Protein AF-A0A098LN62-F1 (afdb_monomer_lite)

pLDDT: mean 88.39, std 12.73, range [49.31, 98.19]

Organism: NCBI:txid153721

Foldseek 3Di:
DDPVVVVVVVVVVVVVVVVCVVVVVVVCDVVVPDDDDDPCVPVDPQQDADPNDGSVCVVVVCVVVVVVVVVVVVVVVVVVVPD

Radius of gyration: 21.04 Å; chains: 1; bounding box: 42×26×63 Å

Secondary structure (DSSP, 8-state):
--HHHHHHHHHHHHHHHHHHHHHHHHHHHHHH-PPPPPGGGG--S----BTTBTTHHHHHTTHHHHHHHHHHHHHHHHHTT--

Structure (mmCIF, N/CA/C/O backbone):
data_AF-A0A098LN62-F1
#
_entry.id   AF-A0A098LN62-F1
#
loop_
_atom_site.group_PDB
_atom_site.id
_atom_site.type_symbol
_atom_site.label_atom_id
_atom_site.label_alt_id
_atom_site.label_comp_id
_atom_site.label_asym_id
_atom_site.label_entity_id
_atom_site.label_seq_id
_atom_site.pdbx_PDB_ins_code
_atom_site.Cartn_x
_atom_site.Cartn_y
_atom_site.Cartn_z
_atom_site.occupancy
_atom_site.B_iso_or_equiv
_atom_site.auth_seq_id
_atom_site.auth_comp_id
_atom_site.auth_asym_id
_atom_site.auth_atom_id
_atom_site.pdbx_PDB_model_num
ATOM 1 N N . MET A 1 1 ? -4.360 1.922 41.978 1.00 59.44 1 MET A N 1
ATOM 2 C CA . MET A 1 1 ? -4.351 2.211 40.524 1.00 59.44 1 MET A CA 1
ATOM 3 C C . MET A 1 1 ? -5.131 1.113 39.829 1.00 59.44 1 MET A C 1
ATOM 5 O O . MET A 1 1 ? -4.815 -0.050 40.026 1.00 59.44 1 MET A O 1
ATOM 9 N N . ASN A 1 2 ? -6.185 1.469 39.101 1.00 63.78 2 ASN A N 1
ATOM 10 C CA . ASN A 1 2 ? -7.192 0.516 38.629 1.00 63.78 2 ASN A CA 1
ATOM 11 C C . ASN A 1 2 ? -6.695 -0.153 37.334 1.00 63.78 2 ASN A C 1
ATOM 13 O O . ASN A 1 2 ? -6.034 0.510 36.536 1.00 63.78 2 ASN A O 1
ATOM 17 N N . HIS A 1 3 ? -7.019 -1.428 37.096 1.00 66.38 3 HIS A N 1
ATOM 18 C CA . HIS A 1 3 ? -6.588 -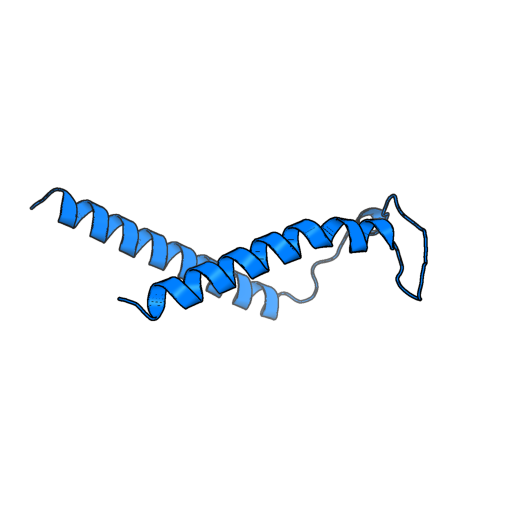2.192 35.907 1.00 66.38 3 HIS A CA 1
ATOM 19 C C . HIS A 1 3 ? -6.826 -1.434 34.578 1.00 66.38 3 HIS A C 1
ATOM 21 O O . HIS A 1 3 ? -5.955 -1.388 33.710 1.00 66.38 3 HIS A O 1
ATOM 27 N N . LEU A 1 4 ? -7.946 -0.708 34.487 1.00 72.38 4 LEU A N 1
ATOM 28 C CA . LEU A 1 4 ? -8.334 0.141 33.350 1.00 72.38 4 LEU A CA 1
ATOM 29 C C . LEU A 1 4 ? -7.360 1.307 33.063 1.00 72.38 4 LEU A C 1
ATOM 31 O O . LEU A 1 4 ? -7.223 1.753 31.925 1.00 72.38 4 LEU A O 1
ATOM 35 N N . SER A 1 5 ? -6.663 1.822 34.080 1.00 70.75 5 SER A N 1
ATOM 36 C CA . SER A 1 5 ? -5.682 2.909 33.926 1.00 70.75 5 SER A CA 1
ATOM 37 C C . SER A 1 5 ? -4.371 2.417 33.302 1.00 70.75 5 SER A C 1
ATOM 39 O O . SER A 1 5 ? -3.735 3.161 32.550 1.00 70.75 5 SER A O 1
ATOM 41 N N . LEU A 1 6 ? -3.974 1.174 33.588 1.00 74.81 6 LEU A N 1
ATOM 42 C CA . LEU A 1 6 ? -2.759 0.570 33.040 1.00 74.81 6 LEU A CA 1
ATOM 43 C C . LEU A 1 6 ? -2.938 0.207 31.563 1.00 74.81 6 LEU A C 1
ATOM 45 O O . LEU A 1 6 ? -2.052 0.479 30.751 1.00 74.81 6 LEU A O 1
ATOM 49 N N . GLU A 1 7 ? -4.103 -0.331 31.205 1.00 74.69 7 GLU A N 1
ATOM 50 C CA . GLU A 1 7 ? -4.445 -0.684 29.827 1.00 74.69 7 GLU A CA 1
ATOM 51 C C . GLU A 1 7 ? -4.492 0.553 28.916 1.00 74.69 7 GLU A C 1
ATOM 53 O O . GLU A 1 7 ? -3.829 0.591 27.880 1.00 74.69 7 GLU A O 1
ATOM 58 N N . ASN A 1 8 ? -5.158 1.627 29.352 1.00 77.75 8 ASN A N 1
ATOM 59 C CA . ASN A 1 8 ? -5.214 2.885 28.602 1.00 77.75 8 ASN A CA 1
ATOM 60 C C . ASN A 1 8 ? -3.832 3.520 28.401 1.00 77.75 8 ASN A C 1
ATOM 62 O O . ASN A 1 8 ? -3.521 4.020 27.315 1.00 77.75 8 ASN A O 1
ATOM 66 N N . LYS A 1 9 ? -2.970 3.472 29.425 1.00 78.88 9 LYS A N 1
ATOM 67 C CA . LYS A 1 9 ? -1.592 3.966 29.327 1.00 78.88 9 LYS A CA 1
ATOM 68 C C . LYS A 1 9 ? -0.789 3.150 28.309 1.00 78.88 9 LYS A C 1
ATOM 70 O O . LYS A 1 9 ? -0.130 3.737 27.451 1.00 78.88 9 LYS A O 1
ATOM 75 N N . LYS A 1 10 ? -0.889 1.817 28.349 1.00 81.75 10 LYS A N 1
ATOM 76 C CA . LYS A 1 10 ? -0.2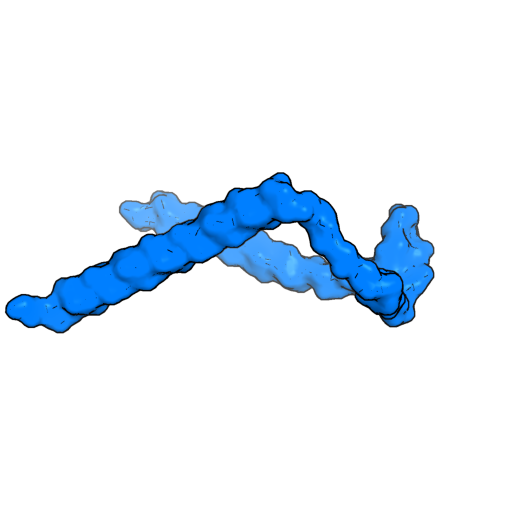40 0.910 27.388 1.00 81.75 10 LYS A CA 1
ATOM 77 C C . LYS A 1 10 ? -0.708 1.176 25.952 1.00 81.75 10 LYS A C 1
ATOM 79 O O . LYS A 1 10 ? 0.128 1.332 25.066 1.00 81.75 10 LYS A O 1
ATOM 84 N N . THR A 1 11 ? -2.014 1.312 25.732 1.00 84.00 11 THR A N 1
ATOM 85 C CA . THR A 1 11 ? -2.597 1.601 24.412 1.00 84.00 11 THR A CA 1
ATOM 86 C C . THR A 1 11 ? -2.163 2.966 23.880 1.00 84.00 11 THR A C 1
ATOM 88 O O . THR A 1 11 ? -1.850 3.092 22.697 1.00 84.00 11 THR A O 1
ATOM 91 N N . LYS A 1 12 ? -2.068 3.985 24.744 1.00 87.06 12 LYS A N 1
ATOM 92 C CA . LYS A 1 12 ? -1.542 5.307 24.373 1.00 87.06 12 LYS A CA 1
ATOM 93 C C . LYS A 1 12 ? -0.084 5.224 23.921 1.00 87.06 12 LYS A C 1
ATOM 95 O O . LYS A 1 12 ? 0.238 5.726 22.850 1.00 87.06 12 LYS A O 1
ATOM 100 N N . HIS A 1 13 ? 0.777 4.560 24.694 1.00 88.81 13 HIS A N 1
ATOM 101 C CA . HIS A 1 13 ? 2.189 4.401 24.332 1.00 88.81 13 HIS A CA 1
ATOM 102 C C . HIS A 1 13 ? 2.375 3.602 23.040 1.00 88.81 13 HIS A C 1
ATOM 104 O O . HIS A 1 13 ? 3.189 3.993 22.209 1.00 88.81 13 HIS A O 1
ATOM 110 N N . LEU A 1 14 ? 1.589 2.540 22.832 1.00 92.56 14 LEU A N 1
ATOM 111 C CA . LEU A 1 14 ? 1.615 1.767 21.592 1.00 92.56 14 LEU A CA 1
ATOM 112 C C . LEU A 1 14 ? 1.213 2.626 20.386 1.00 92.56 14 LEU A C 1
ATOM 114 O O . LEU A 1 14 ? 1.923 2.638 19.386 1.00 92.56 14 LEU A O 1
ATOM 118 N N . LYS A 1 15 ? 0.120 3.394 20.486 1.00 93.81 15 LYS A N 1
ATOM 119 C CA . LYS A 1 15 ? -0.307 4.314 19.419 1.00 93.81 15 LYS A CA 1
ATOM 120 C C . LYS A 1 15 ? 0.770 5.352 19.107 1.00 93.81 15 LYS A C 1
ATOM 122 O O . LYS A 1 15 ? 1.086 5.563 17.941 1.00 93.81 15 LYS A O 1
ATOM 127 N N . THR A 1 16 ? 1.364 5.966 20.131 1.00 95.75 16 THR A N 1
ATOM 128 C CA . THR A 1 16 ? 2.460 6.928 19.951 1.00 95.75 16 THR A CA 1
ATOM 129 C C . THR A 1 16 ? 3.668 6.290 19.269 1.00 95.75 16 THR A C 1
ATOM 131 O O . THR A 1 16 ? 4.223 6.890 18.354 1.00 95.75 16 THR A O 1
ATOM 134 N N . LEU A 1 17 ? 4.045 5.069 19.661 1.00 96.56 17 LEU A N 1
ATOM 135 C CA . LEU A 1 17 ? 5.140 4.327 19.037 1.00 96.56 17 LEU A CA 1
ATOM 136 C C . LEU A 1 17 ? 4.862 4.038 17.555 1.00 96.56 17 LEU A C 1
ATOM 138 O O . LEU A 1 17 ? 5.733 4.267 16.721 1.00 96.56 17 LEU A O 1
ATOM 142 N N . LEU A 1 18 ? 3.652 3.578 17.221 1.00 97.31 18 LEU A N 1
ATOM 143 C CA . LEU A 1 18 ? 3.258 3.287 15.839 1.00 97.31 18 LEU A CA 1
ATOM 144 C C . LEU A 1 18 ? 3.263 4.547 14.966 1.00 97.31 18 LEU A C 1
ATOM 146 O O . LEU A 1 18 ? 3.779 4.511 13.852 1.00 97.31 18 LEU A O 1
ATOM 150 N N . ILE A 1 19 ? 2.745 5.668 15.479 1.00 97.62 19 ILE A N 1
ATOM 151 C CA . ILE A 1 19 ? 2.768 6.956 14.770 1.00 97.62 19 ILE A CA 1
ATOM 152 C C . ILE A 1 19 ? 4.209 7.414 14.552 1.00 97.62 19 ILE A C 1
ATOM 154 O O . ILE A 1 19 ? 4.570 7.794 13.442 1.00 97.62 19 ILE A O 1
ATOM 158 N N . PHE A 1 20 ? 5.049 7.349 15.587 1.00 97.81 20 PHE A N 1
ATOM 159 C CA . PHE A 1 20 ? 6.455 7.725 15.476 1.00 97.81 20 PHE A CA 1
ATOM 160 C C . PHE A 1 20 ? 7.192 6.873 14.432 1.00 97.81 20 PHE A C 1
ATOM 162 O O . PHE A 1 20 ? 7.917 7.415 13.598 1.00 97.81 20 PHE A O 1
ATOM 169 N N . LEU A 1 21 ? 6.975 5.555 14.428 1.00 98.12 21 LEU A N 1
ATOM 170 C CA . LEU A 1 21 ? 7.561 4.646 13.442 1.00 98.12 21 LEU A CA 1
ATOM 171 C C . LEU A 1 21 ? 7.089 4.967 12.014 1.00 98.12 21 LEU A C 1
ATOM 173 O O . LEU A 1 21 ? 7.902 5.035 11.094 1.00 98.12 21 LEU A O 1
ATOM 177 N N . ALA A 1 22 ? 5.792 5.213 11.824 1.00 97.88 22 ALA A N 1
ATOM 178 C CA . ALA A 1 22 ? 5.233 5.567 10.520 1.00 97.88 22 ALA A CA 1
ATOM 179 C C . ALA A 1 22 ? 5.791 6.903 9.996 1.00 97.88 22 ALA A C 1
ATOM 181 O O . ALA A 1 22 ? 6.222 6.991 8.851 1.00 97.88 22 ALA A O 1
ATOM 182 N N . VAL A 1 23 ? 5.845 7.935 10.842 1.00 98.19 23 VAL A N 1
ATOM 183 C CA . VAL A 1 23 ? 6.352 9.258 10.447 1.00 98.19 23 VAL A CA 1
ATOM 184 C C . VAL A 1 23 ? 7.856 9.214 10.177 1.00 98.19 23 VAL A C 1
ATOM 186 O O . VAL A 1 23 ? 8.308 9.737 9.162 1.00 98.19 23 VAL A O 1
ATOM 189 N N . SER A 1 24 ? 8.639 8.573 11.048 1.00 97.81 24 SER A N 1
ATOM 190 C CA . SER A 1 24 ? 10.095 8.475 10.872 1.00 97.81 24 SER A CA 1
ATOM 191 C C . SER A 1 24 ? 10.478 7.676 9.626 1.00 97.81 24 SER A C 1
ATOM 193 O O . SER A 1 24 ? 11.349 8.116 8.877 1.00 97.81 24 SER A O 1
ATOM 195 N N . SER A 1 25 ? 9.801 6.555 9.355 1.00 96.81 25 SER A N 1
ATOM 196 C CA . SER A 1 25 ? 10.021 5.778 8.127 1.00 96.81 25 SER A CA 1
ATOM 197 C C . SER A 1 25 ? 9.663 6.567 6.869 1.00 96.81 25 SER A C 1
ATOM 199 O O . SER A 1 25 ? 10.421 6.523 5.903 1.00 96.81 25 SER A O 1
ATOM 201 N N . LEU A 1 26 ? 8.576 7.346 6.890 1.00 96.50 26 LEU A N 1
ATOM 202 C CA . LEU A 1 26 ? 8.198 8.211 5.772 1.00 96.50 26 LEU A CA 1
ATOM 203 C C . LEU A 1 26 ? 9.251 9.293 5.507 1.00 96.50 26 LEU A C 1
ATOM 205 O O . LEU A 1 26 ? 9.699 9.440 4.372 1.00 96.50 26 LEU A O 1
ATOM 209 N N . VAL A 1 27 ? 9.682 10.014 6.547 1.00 97.69 27 VAL A N 1
ATOM 210 C CA . VAL A 1 27 ? 10.731 11.044 6.431 1.00 97.69 27 VAL A CA 1
ATOM 211 C C . VAL A 1 27 ? 12.023 10.433 5.895 1.00 97.69 27 VAL A C 1
ATOM 213 O O . VAL A 1 27 ? 12.63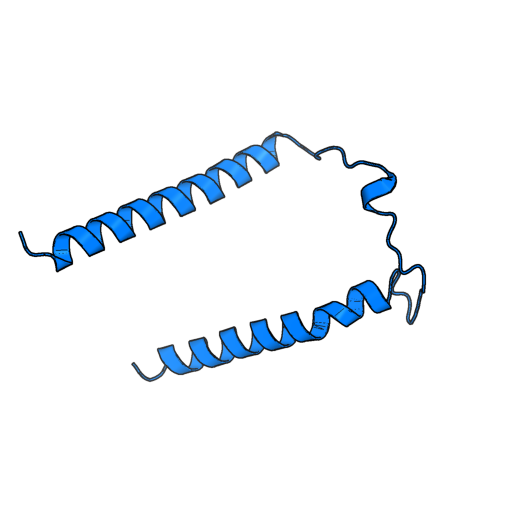5 10.990 4.987 1.00 97.69 27 VAL A O 1
ATOM 216 N N . PHE A 1 28 ? 12.414 9.264 6.404 1.00 97.00 28 PHE A N 1
ATOM 217 C CA . PHE A 1 28 ? 13.578 8.542 5.905 1.00 97.00 28 PHE A CA 1
ATOM 218 C C . PHE A 1 28 ? 13.443 8.200 4.414 1.00 97.00 28 PHE A C 1
ATOM 220 O O . PHE A 1 28 ? 14.361 8.483 3.649 1.00 97.00 28 PHE A O 1
ATOM 227 N N . LEU A 1 29 ? 12.299 7.658 3.980 1.00 95.69 29 LEU A N 1
ATOM 228 C CA . LEU A 1 29 ? 12.059 7.307 2.575 1.00 95.69 29 LEU A CA 1
ATOM 229 C C . LEU A 1 29 ? 12.134 8.526 1.647 1.00 95.69 29 LEU A C 1
ATOM 231 O O . LEU A 1 29 ? 12.697 8.434 0.558 1.00 95.69 29 LEU A O 1
ATOM 235 N N . MET A 1 30 ? 11.594 9.667 2.083 1.00 94.56 30 MET A N 1
ATOM 236 C CA . MET A 1 30 ? 11.637 10.912 1.310 1.00 94.56 30 MET A CA 1
ATOM 237 C C . MET A 1 30 ? 13.069 11.425 1.108 1.00 94.56 30 MET A C 1
ATOM 239 O O . MET A 1 30 ? 13.353 12.032 0.080 1.00 94.56 30 MET A O 1
ATOM 243 N N . LEU A 1 31 ? 13.966 11.171 2.066 1.00 97.12 31 LEU A N 1
ATOM 244 C CA . LEU A 1 31 ? 15.369 11.595 2.009 1.00 97.12 31 LEU A CA 1
ATOM 245 C C . LEU A 1 31 ? 16.283 10.573 1.317 1.00 97.12 31 LEU A C 1
ATOM 247 O O . LEU A 1 31 ? 17.265 10.961 0.692 1.00 97.12 31 LEU A O 1
ATOM 251 N N . HIS A 1 32 ? 15.977 9.279 1.429 1.00 94.62 32 HIS A N 1
ATOM 252 C CA . HIS A 1 32 ? 16.792 8.191 0.881 1.00 94.62 32 HIS A CA 1
ATOM 253 C C . HIS A 1 32 ? 16.791 8.159 -0.659 1.00 94.62 32 HIS A C 1
ATOM 255 O O . HIS A 1 32 ? 17.753 7.703 -1.274 1.00 94.62 32 HIS A O 1
ATOM 261 N N . GLY A 1 33 ? 15.722 8.648 -1.293 1.00 89.81 33 GLY A N 1
ATOM 262 C CA . GLY A 1 33 ? 15.524 8.523 -2.736 1.00 89.81 33 GLY A CA 1
ATOM 263 C C . GLY A 1 33 ? 15.050 7.121 -3.154 1.00 89.81 33 GLY A C 1
ATOM 264 O O . GLY A 1 33 ? 14.795 6.265 -2.297 1.00 89.81 33 GLY A O 1
ATOM 265 N N . PRO A 1 34 ? 14.882 6.873 -4.469 1.00 89.75 34 PRO A N 1
ATOM 266 C CA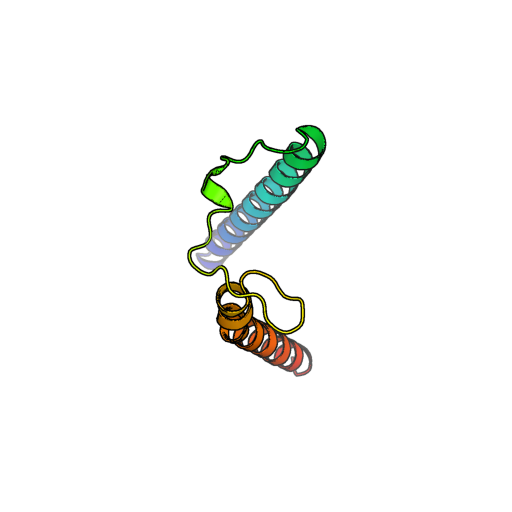 . PRO A 1 34 ? 14.300 5.634 -4.980 1.00 89.75 34 PRO A CA 1
ATOM 267 C C . PRO A 1 34 ? 15.056 4.389 -4.500 1.00 89.75 34 PRO A C 1
ATOM 269 O O . PRO A 1 34 ? 16.260 4.260 -4.711 1.00 89.75 34 PRO A O 1
ATOM 272 N N . ILE A 1 35 ? 14.341 3.453 -3.875 1.00 90.12 35 ILE A N 1
ATOM 273 C CA . ILE A 1 35 ? 14.912 2.164 -3.471 1.00 90.12 35 ILE A CA 1
ATOM 274 C C . ILE A 1 35 ? 15.059 1.294 -4.730 1.00 90.12 35 ILE A C 1
ATOM 276 O O . ILE A 1 35 ? 14.054 1.070 -5.414 1.00 90.12 35 ILE A O 1
ATOM 280 N N . PRO A 1 36 ? 16.267 0.792 -5.056 1.00 88.69 36 PRO A N 1
ATOM 281 C CA . PRO A 1 36 ? 16.466 -0.044 -6.231 1.00 88.69 36 PRO A CA 1
ATOM 282 C C . PRO A 1 36 ? 15.662 -1.339 -6.097 1.00 88.69 36 PRO A C 1
ATOM 284 O O . PRO A 1 36 ? 15.784 -2.067 -5.111 1.00 88.69 36 PRO A O 1
ATOM 287 N N . GLN A 1 37 ? 14.831 -1.623 -7.099 1.00 89.31 37 GLN A N 1
ATOM 288 C CA . GLN A 1 37 ? 14.073 -2.866 -7.176 1.00 89.31 37 GLN A CA 1
ATOM 289 C C . GLN A 1 37 ? 14.789 -3.882 -8.061 1.00 89.31 37 GLN A C 1
ATOM 291 O O . GLN A 1 37 ? 15.400 -3.537 -9.072 1.00 89.31 37 GLN A O 1
ATOM 296 N N . TRP A 1 38 ? 14.685 -5.154 -7.688 1.00 91.62 38 TRP A N 1
ATOM 297 C CA . TRP A 1 38 ? 15.151 -6.258 -8.518 1.00 91.62 38 TRP A CA 1
ATOM 298 C C . TRP A 1 38 ? 14.367 -6.295 -9.830 1.00 91.62 38 TRP A C 1
ATOM 300 O O . TRP A 1 38 ? 13.150 -6.122 -9.833 1.00 91.62 38 TRP A O 1
ATOM 310 N N . VAL A 1 39 ? 15.044 -6.587 -10.941 1.00 84.69 39 VAL A N 1
ATOM 311 C CA . VAL A 1 39 ? 14.413 -6.651 -12.273 1.00 84.69 39 VAL A CA 1
ATOM 312 C C . VAL A 1 39 ? 13.262 -7.665 -12.311 1.00 84.69 39 VAL A C 1
ATOM 314 O O . VAL A 1 39 ? 12.239 -7.427 -12.944 1.00 84.69 39 VAL A O 1
ATOM 317 N N . SER A 1 40 ? 13.386 -8.766 -11.570 1.00 89.50 40 SER A N 1
ATOM 318 C CA . SER A 1 40 ? 12.357 -9.805 -11.470 1.00 89.50 40 SER A CA 1
ATOM 319 C C . SER A 1 40 ? 11.110 -9.391 -10.685 1.00 89.50 40 SER A C 1
ATOM 321 O O . SER A 1 40 ? 10.091 -10.064 -10.799 1.00 89.50 40 SER A O 1
ATOM 323 N N . TYR A 1 41 ? 11.147 -8.295 -9.918 1.00 85.00 41 TYR A N 1
ATOM 324 C CA . TYR A 1 41 ? 10.004 -7.848 -9.113 1.00 85.00 41 TYR A CA 1
ATOM 325 C C . TYR A 1 41 ? 8.777 -7.517 -9.975 1.00 85.00 41 TYR A C 1
ATOM 327 O O . TYR A 1 41 ? 7.650 -7.816 -9.594 1.00 85.00 41 TYR A O 1
ATOM 335 N N . HIS A 1 42 ? 9.000 -6.961 -11.168 1.00 83.31 42 HIS A N 1
ATOM 336 C CA . HIS A 1 42 ? 7.940 -6.639 -12.127 1.00 83.31 42 HIS A CA 1
ATOM 337 C C . HIS A 1 42 ? 7.642 -7.777 -13.114 1.00 83.31 42 HIS A C 1
ATOM 339 O O . HIS A 1 42 ? 6.898 -7.577 -14.074 1.00 83.31 42 HIS A O 1
ATOM 345 N N . SER A 1 43 ? 8.201 -8.972 -12.901 1.00 89.62 43 SER A N 1
ATOM 346 C CA . SER A 1 43 ? 7.913 -10.149 -13.722 1.00 89.62 43 SER A CA 1
ATOM 347 C C . SER A 1 43 ? 6.589 -10.786 -13.288 1.00 89.62 43 SER A C 1
ATOM 349 O O . SER A 1 43 ? 6.568 -11.871 -12.705 1.00 89.62 43 SER A O 1
ATOM 351 N N . PHE A 1 44 ? 5.477 -10.091 -13.532 1.00 90.50 44 PHE A N 1
ATOM 352 C CA . PHE A 1 44 ? 4.139 -10.590 -13.216 1.00 90.50 44 PHE A CA 1
ATOM 353 C C . PHE A 1 44 ? 3.820 -11.851 -14.025 1.00 90.50 44 PHE A C 1
ATOM 355 O O . PHE A 1 44 ? 4.246 -11.990 -15.162 1.00 90.50 44 PHE A O 1
ATOM 362 N N . ALA A 1 45 ? 3.062 -12.786 -13.447 1.00 92.44 45 ALA A N 1
ATOM 363 C CA . ALA A 1 45 ? 2.634 -13.980 -14.180 1.00 92.44 45 ALA A CA 1
ATOM 364 C C . ALA A 1 45 ? 1.633 -13.629 -15.297 1.00 92.44 45 ALA A C 1
ATOM 366 O O . ALA A 1 45 ? 1.661 -14.207 -16.384 1.00 92.44 45 ALA A O 1
ATOM 367 N N . ASP A 1 46 ? 0.762 -12.658 -15.027 1.00 94.88 46 ASP A N 1
ATOM 368 C CA . ASP A 1 46 ? -0.178 -12.123 -16.000 1.00 94.88 46 ASP A CA 1
ATOM 369 C C . ASP A 1 46 ? 0.508 -11.091 -16.894 1.00 94.88 46 ASP A C 1
ATOM 371 O O . ASP A 1 46 ? 1.019 -10.099 -16.390 1.00 94.88 46 ASP A O 1
ATOM 375 N N . HIS A 1 47 ? 0.468 -11.322 -18.205 1.00 95.00 47 HIS A N 1
ATOM 376 C CA . HIS A 1 47 ? 0.990 -10.421 -19.235 1.00 95.00 47 HIS A CA 1
ATOM 377 C C . HIS A 1 47 ? -0.119 -9.920 -20.174 1.00 95.00 47 HIS A C 1
ATOM 379 O O . HIS A 1 47 ? 0.163 -9.325 -21.213 1.00 95.00 47 HIS A O 1
ATOM 385 N N . ASN A 1 48 ? -1.389 -10.198 -19.858 1.00 95.81 48 ASN A N 1
ATOM 386 C CA . ASN A 1 48 ? -2.501 -9.821 -20.718 1.00 95.81 48 ASN A CA 1
ATOM 387 C C . ASN A 1 48 ? -2.788 -8.320 -20.601 1.00 95.81 48 ASN A C 1
ATOM 389 O O . ASN A 1 48 ? -2.899 -7.781 -19.495 1.00 95.81 48 ASN A O 1
ATOM 393 N N . THR A 1 49 ? -2.983 -7.667 -21.748 1.00 96.94 49 THR A N 1
ATOM 394 C CA . THR A 1 49 ? -3.402 -6.264 -21.826 1.00 96.94 49 THR A CA 1
ATOM 395 C C . THR A 1 49 ? -4.810 -6.180 -22.399 1.00 96.94 49 THR A C 1
ATOM 397 O O . THR A 1 49 ? -5.035 -6.489 -23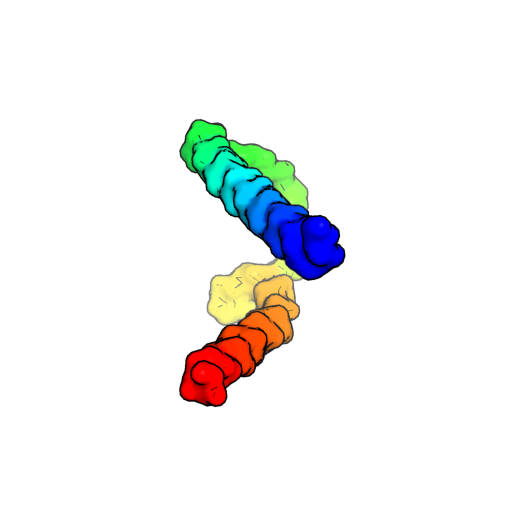.568 1.00 96.94 49 THR A O 1
ATOM 400 N N . PHE A 1 50 ? -5.759 -5.715 -21.587 1.00 97.38 50 PHE A N 1
ATOM 401 C CA . PHE A 1 50 ? -7.135 -5.439 -22.008 1.00 97.38 50 PHE A CA 1
ATOM 402 C C . PHE A 1 50 ? -7.495 -3.994 -21.675 1.00 97.38 50 PHE A C 1
ATOM 404 O O . PHE A 1 50 ? -7.092 -3.480 -20.636 1.00 97.38 50 PHE A O 1
ATOM 411 N N . TYR A 1 51 ? -8.251 -3.328 -22.555 1.00 95.12 51 TYR A N 1
ATOM 412 C CA . TYR A 1 51 ? -8.695 -1.936 -22.368 1.00 95.12 51 TYR A CA 1
ATOM 413 C C . TYR A 1 51 ? -7.559 -0.934 -22.062 1.00 95.12 51 TYR A C 1
ATOM 415 O O . TYR A 1 51 ? -7.775 0.069 -21.390 1.00 95.12 51 TYR A O 1
ATOM 423 N N . GLY A 1 52 ? -6.337 -1.208 -22.537 1.00 95.69 52 GLY A N 1
ATOM 424 C CA . GLY A 1 52 ? -5.149 -0.388 -22.261 1.00 95.69 52 GLY A CA 1
ATOM 425 C C . GLY A 1 52 ? -4.520 -0.600 -20.876 1.00 95.69 52 GLY A C 1
ATOM 426 O O . GLY A 1 52 ? -3.593 0.120 -20.516 1.00 95.69 52 GLY A O 1
ATOM 427 N N . ILE A 1 53 ? -4.991 -1.583 -20.104 1.00 96.31 53 ILE A N 1
ATOM 428 C CA . ILE A 1 53 ? -4.480 -1.922 -18.772 1.00 96.31 53 ILE A CA 1
ATOM 429 C C . ILE A 1 53 ? -3.545 -3.130 -18.892 1.00 96.31 53 ILE A C 1
ATOM 431 O O . ILE A 1 53 ? -3.994 -4.224 -19.232 1.00 96.31 53 ILE A O 1
ATOM 435 N N . ASN A 1 54 ? -2.256 -2.938 -18.598 1.00 95.62 54 ASN A N 1
ATOM 436 C CA . ASN A 1 54 ? -1.272 -4.025 -18.528 1.00 95.62 54 ASN A CA 1
ATOM 437 C C . ASN A 1 54 ? -1.496 -4.895 -17.284 1.00 95.62 54 ASN A C 1
ATOM 439 O O . ASN A 1 54 ? -1.840 -4.375 -16.221 1.00 95.62 54 ASN A O 1
ATOM 443 N N . ASN A 1 55 ? -1.237 -6.201 -17.406 1.00 96.31 55 ASN A N 1
ATOM 444 C CA . ASN A 1 55 ? -1.447 -7.194 -16.345 1.00 96.31 55 ASN A CA 1
ATOM 445 C C . ASN A 1 55 ? -2.902 -7.136 -15.827 1.00 96.31 55 ASN A C 1
ATOM 447 O O . ASN A 1 55 ? -3.162 -6.992 -14.629 1.00 96.31 55 ASN A O 1
ATOM 451 N N . PHE A 1 56 ? -3.863 -7.151 -16.756 1.00 97.38 56 PHE A N 1
ATOM 452 C CA . PHE A 1 56 ? -5.273 -6.861 -16.492 1.00 97.38 56 PHE A CA 1
ATOM 453 C C . PHE A 1 56 ? -5.885 -7.723 -15.379 1.00 97.38 56 PHE A C 1
ATOM 455 O O . PHE A 1 56 ? -6.558 -7.195 -14.493 1.00 97.38 56 PHE A O 1
ATOM 462 N N . TYR A 1 57 ? -5.653 -9.034 -15.387 1.00 96.62 57 TYR A N 1
ATOM 463 C CA . TYR A 1 57 ? -6.185 -9.939 -14.368 1.00 96.62 57 TYR A CA 1
ATOM 464 C C . TYR A 1 57 ? -5.507 -9.728 -13.014 1.00 96.62 57 TYR A C 1
ATOM 466 O O . TYR A 1 57 ? -6.176 -9.799 -11.979 1.00 96.62 57 TYR A O 1
ATOM 474 N N . ASN A 1 58 ? -4.216 -9.382 -13.006 1.00 95.81 58 ASN A N 1
ATOM 475 C CA . ASN A 1 58 ? -3.531 -8.948 -11.788 1.00 95.81 58 ASN A CA 1
ATOM 476 C C . ASN A 1 58 ? -4.202 -7.693 -11.195 1.00 95.81 58 ASN A C 1
ATOM 478 O O . ASN A 1 58 ? -4.451 -7.645 -9.993 1.00 95.81 58 ASN A O 1
ATOM 482 N N . VAL A 1 59 ? -4.595 -6.716 -12.019 1.00 96.00 59 VAL A N 1
ATOM 483 C CA . VAL A 1 59 ? -5.300 -5.509 -11.550 1.00 96.00 59 VAL A CA 1
ATOM 484 C C . VAL A 1 59 ? -6.723 -5.824 -11.074 1.00 96.00 59 VAL A C 1
ATOM 486 O O . VAL A 1 59 ? -7.073 -5.498 -9.940 1.00 96.00 59 VAL A O 1
ATOM 489 N N . VAL A 1 60 ? -7.545 -6.486 -11.893 1.00 97.19 60 VAL A N 1
ATOM 490 C CA . VAL A 1 60 ? -8.970 -6.734 -11.593 1.00 97.19 60 VAL A CA 1
ATOM 491 C C . VAL A 1 60 ? -9.160 -7.630 -10.372 1.00 97.19 60 VAL A C 1
ATOM 493 O O . VAL A 1 60 ? -10.107 -7.435 -9.609 1.00 97.19 60 VAL A O 1
ATOM 496 N N . SER A 1 61 ? -8.236 -8.560 -10.118 1.00 95.88 61 SER A N 1
ATOM 497 C CA . SER A 1 61 ? -8.283 -9.400 -8.915 1.00 95.88 61 SER A CA 1
ATOM 498 C C . SER A 1 61 ? -8.224 -8.608 -7.596 1.00 95.88 61 SER A C 1
ATOM 500 O O . SER A 1 61 ? -8.602 -9.146 -6.557 1.00 95.88 61 SER A O 1
ATOM 502 N N . ASN A 1 62 ? -7.848 -7.319 -7.619 1.00 97.12 62 ASN A N 1
ATOM 503 C CA . ASN A 1 62 ? -7.875 -6.438 -6.447 1.00 97.12 62 ASN A CA 1
ATOM 504 C C . ASN A 1 62 ? -9.262 -5.840 -6.132 1.00 97.12 62 ASN A C 1
ATOM 506 O O . ASN A 1 62 ? -9.472 -5.300 -5.043 1.00 97.12 62 ASN A O 1
ATOM 510 N N . PHE A 1 63 ? -10.236 -5.932 -7.042 1.00 98.00 63 PHE A N 1
ATOM 511 C CA . PHE A 1 63 ? -11.561 -5.319 -6.867 1.00 98.00 63 PHE 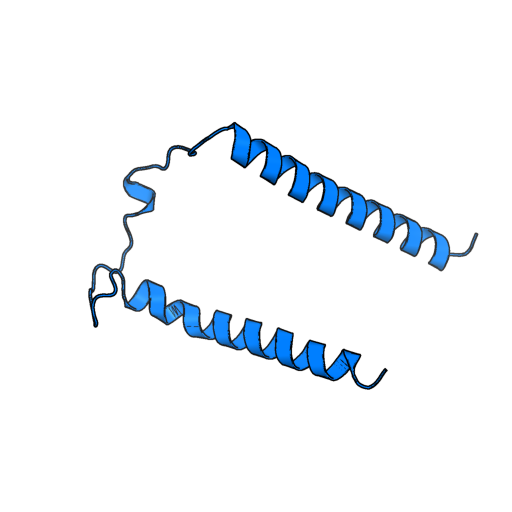A CA 1
ATOM 512 C C . PHE A 1 63 ? -12.324 -5.801 -5.619 1.00 98.00 63 PHE A C 1
ATOM 514 O O . PHE A 1 63 ? -12.952 -4.968 -4.959 1.00 98.00 63 PHE A O 1
ATOM 521 N N . PRO A 1 64 ? -12.264 -7.088 -5.216 1.00 97.75 64 PRO A N 1
ATOM 522 C CA . PRO A 1 64 ? -12.862 -7.531 -3.960 1.00 97.75 64 PRO A CA 1
ATOM 523 C C . PRO A 1 64 ? -12.318 -6.784 -2.735 1.00 97.75 64 PRO A C 1
ATOM 525 O O . PRO A 1 64 ? -13.103 -6.410 -1.864 1.00 97.75 64 PRO A O 1
ATOM 528 N N . PHE A 1 65 ? -11.010 -6.505 -2.680 1.00 97.00 65 PHE A N 1
ATOM 529 C CA . PHE A 1 65 ? -10.406 -5.741 -1.583 1.00 97.00 65 PHE A CA 1
ATOM 530 C C . PHE A 1 65 ? -10.885 -4.291 -1.574 1.00 97.00 65 PHE A C 1
ATOM 532 O O . PHE A 1 65 ? -11.225 -3.770 -0.513 1.00 97.00 65 PHE A O 1
ATOM 539 N N . LEU A 1 66 ? -10.992 -3.666 -2.751 1.00 97.19 66 LEU A N 1
ATOM 540 C CA . LEU A 1 66 ? -11.550 -2.320 -2.887 1.00 97.19 66 LEU A CA 1
ATOM 541 C C . LEU A 1 66 ? -12.994 -2.261 -2.369 1.00 97.19 66 LEU A C 1
ATOM 543 O O . LEU A 1 66 ? -13.338 -1.359 -1.607 1.00 97.19 66 LEU A O 1
ATOM 547 N N . ARG A 1 67 ? -13.821 -3.259 -2.706 1.00 97.56 67 ARG A N 1
ATOM 548 C CA . ARG A 1 67 ? -15.197 -3.377 -2.202 1.00 97.56 67 ARG A CA 1
ATOM 549 C C . ARG A 1 67 ? -15.236 -3.534 -0.684 1.00 97.56 67 ARG A C 1
ATOM 551 O O . ARG A 1 67 ? -16.014 -2.845 -0.034 1.00 97.56 67 ARG A O 1
ATOM 558 N N . VAL A 1 68 ? -14.417 -4.414 -0.110 1.00 97.25 68 VAL A N 1
ATOM 559 C CA . VAL A 1 68 ? -14.357 -4.605 1.351 1.00 97.25 68 VAL A CA 1
ATOM 560 C C . VAL A 1 68 ? -13.908 -3.320 2.055 1.00 97.25 68 VAL A C 1
ATOM 562 O O . VAL A 1 68 ? -14.533 -2.920 3.035 1.00 97.25 68 VAL A O 1
ATOM 565 N N . GLY A 1 69 ? -12.886 -2.638 1.532 1.00 95.12 69 GLY A N 1
ATOM 566 C CA . GLY A 1 69 ? -12.413 -1.360 2.067 1.00 95.12 69 GLY A CA 1
ATOM 567 C C . GLY A 1 69 ? -13.485 -0.269 2.024 1.00 95.12 69 GLY A C 1
ATOM 568 O O . GLY A 1 69 ? -13.727 0.392 3.032 1.00 95.12 69 GLY A O 1
ATOM 569 N N . ALA A 1 70 ? -14.184 -0.131 0.894 1.00 96.25 70 ALA A N 1
ATOM 570 C CA . ALA A 1 70 ? -15.282 0.820 0.748 1.00 96.25 70 ALA A CA 1
ATOM 571 C C . ALA A 1 70 ? -16.422 0.532 1.737 1.00 96.25 70 ALA A C 1
ATOM 573 O O . ALA A 1 70 ? -16.869 1.441 2.431 1.00 96.25 70 ALA A O 1
ATOM 574 N N . VAL A 1 71 ? -16.850 -0.731 1.862 1.00 96.00 71 VAL A N 1
ATOM 575 C CA . VAL A 1 71 ? -17.875 -1.138 2.839 1.00 96.00 71 VAL A CA 1
ATOM 576 C C . VAL A 1 71 ? -17.454 -0.775 4.263 1.00 96.00 71 VAL A C 1
ATOM 578 O O . VAL A 1 71 ? -18.274 -0.259 5.015 1.00 96.00 71 VAL A O 1
ATOM 581 N N . GLY A 1 72 ? -16.187 -0.990 4.630 1.00 93.56 72 GLY A N 1
ATOM 582 C CA . GLY A 1 72 ? -15.670 -0.606 5.944 1.00 93.56 72 GLY A CA 1
ATOM 583 C C . GLY A 1 72 ? -15.759 0.900 6.209 1.00 93.56 72 GLY A C 1
ATOM 584 O O . GLY A 1 72 ? -16.181 1.303 7.292 1.00 93.56 72 GLY A O 1
ATOM 585 N N . ILE A 1 73 ? -15.421 1.728 5.214 1.00 94.75 73 ILE A N 1
ATOM 586 C CA . ILE A 1 73 ? -15.534 3.191 5.311 1.00 94.75 73 ILE A CA 1
ATOM 587 C C . ILE A 1 73 ? -16.997 3.606 5.483 1.00 94.75 73 ILE A C 1
ATOM 589 O O . ILE A 1 73 ? -17.295 4.347 6.415 1.00 94.75 73 ILE A O 1
ATOM 593 N N . PHE A 1 74 ? -17.903 3.095 4.641 1.00 93.69 74 PHE A N 1
ATOM 594 C CA . PHE A 1 74 ? -19.335 3.406 4.724 1.00 93.69 74 PHE A CA 1
ATOM 595 C C . PHE A 1 74 ? -19.946 2.970 6.059 1.00 93.69 74 PHE A C 1
ATOM 597 O O . PHE A 1 74 ? -20.683 3.721 6.691 1.00 93.69 74 PHE A O 1
ATOM 604 N N . TYR A 1 75 ? -19.604 1.773 6.533 1.00 92.19 75 TYR A N 1
ATOM 605 C CA . TYR A 1 75 ? -20.091 1.271 7.813 1.00 92.19 75 TYR A CA 1
ATOM 606 C C . TYR A 1 75 ? -19.614 2.140 8.988 1.00 92.19 75 TYR A C 1
ATOM 608 O O . TYR A 1 75 ? -20.387 2.462 9.892 1.00 92.19 75 TYR A O 1
ATOM 616 N N . TYR A 1 76 ? -18.349 2.570 8.973 1.00 83.75 76 TYR A N 1
ATOM 617 C CA . TYR A 1 76 ? -17.810 3.427 10.027 1.00 83.75 76 TYR A CA 1
ATOM 618 C C . TYR A 1 76 ? -18.344 4.866 9.957 1.00 83.75 76 TYR A C 1
ATOM 620 O O . TYR A 1 76 ? -18.583 5.466 11.006 1.00 83.75 76 TYR A O 1
ATOM 628 N N . SER A 1 77 ? -18.578 5.414 8.757 1.00 75.12 77 SER A N 1
ATOM 629 C CA . SER A 1 77 ? -19.155 6.755 8.607 1.00 75.12 77 SER A CA 1
ATOM 630 C C . SER A 1 77 ? -20.580 6.841 9.155 1.00 75.12 77 SER A C 1
ATOM 632 O O . SER A 1 77 ? -20.917 7.836 9.787 1.00 75.12 77 SER A O 1
ATOM 634 N N . GLU A 1 78 ? -21.383 5.787 8.994 1.00 60.12 78 GLU A N 1
ATOM 635 C CA . GLU A 1 78 ? -22.735 5.711 9.572 1.00 60.12 78 GLU A CA 1
ATOM 636 C C . GLU A 1 78 ? -22.701 5.607 11.108 1.00 60.12 78 GLU A C 1
ATOM 638 O O . GLU A 1 78 ? -23.506 6.214 11.812 1.00 60.12 78 GLU A O 1
ATOM 643 N N . THR A 1 79 ? -21.713 4.894 11.658 1.00 57.03 79 THR A N 1
ATOM 644 C CA . THR A 1 79 ? -21.609 4.654 13.109 1.00 57.03 79 THR A CA 1
ATOM 645 C C . THR A 1 79 ? -21.207 5.912 13.903 1.00 57.03 79 THR A C 1
ATOM 647 O O . THR A 1 79 ? -21.481 5.997 15.096 1.00 57.03 79 THR A O 1
ATOM 650 N N . GLN A 1 80 ? -20.573 6.905 13.268 1.00 56.59 80 GLN A N 1
ATOM 651 C CA . GLN A 1 80 ? -20.215 8.195 13.889 1.00 56.59 80 GLN A CA 1
ATOM 652 C C . GLN A 1 80 ? -21.321 9.263 13.798 1.00 56.59 80 GLN A C 1
ATOM 654 O O . GLN A 1 80 ? -21.180 10.310 14.419 1.00 56.59 80 GLN A O 1
ATOM 659 N N . PHE A 1 81 ? -22.396 9.037 13.032 1.00 53.53 81 PHE A N 1
ATOM 660 C CA . PHE A 1 81 ? -23.501 10.001 12.897 1.00 53.53 81 PHE A CA 1
ATOM 661 C C . PHE A 1 81 ? -24.628 9.773 13.925 1.00 53.53 81 PHE A C 1
ATOM 663 O O . PHE A 1 81 ? -25.432 10.667 14.170 1.00 53.53 81 PHE A O 1
ATOM 670 N N . PHE A 1 82 ? -24.677 8.587 14.545 1.00 51.31 82 PHE A N 1
ATOM 671 C CA . PHE A 1 82 ? -25.715 8.178 15.504 1.00 51.31 82 PHE A CA 1
ATOM 672 C C . PHE A 1 82 ? -25.229 8.012 16.959 1.00 51.31 82 PHE A C 1
ATOM 674 O O . PHE A 1 82 ? -25.977 7.502 17.796 1.00 51.31 82 PHE A O 1
ATOM 681 N N . ILE A 1 83 ? -24.009 8.456 17.280 1.00 49.31 83 ILE A N 1
ATOM 682 C CA . ILE A 1 83 ? -23.467 8.568 18.651 1.00 49.31 83 ILE A CA 1
ATOM 683 C C . ILE A 1 83 ? -23.009 10.008 18.858 1.00 49.31 83 ILE A C 1
ATOM 685 O O . ILE A 1 83 ? -23.328 10.574 19.926 1.00 49.31 83 ILE A O 1
#

Sequence (83 aa):
MNHLSLENKKTKHLKTLLIFLAVSSLVFLMLHGPIPQWVSYHSFADHNTFYGINNFYNVVSNFPFLRVGAVGIFYYSETQFFI